Protein AF-C5LSG4-F1 (afdb_monomer)

Radius of gyration: 31.3 Å; Cα contacts (8 Å, |Δi|>4): 116; chains: 1; bounding box: 95×56×80 Å

Foldseek 3Di:
DPDDDPDPPPPDPPPPPDPPPPQQQQVVLCVAPQRVPDPPGWGWQVVDVQIFIQQWFQDPVRDIHGCVRDVPRDHHTHGSPPDDDDDDPDDDDDPDDDDDDDDDDDDDDDDDDDDDDDDDDDDDDDDDDDD

Mean predicted aligned error: 19.81 Å

Solvent-accessible surface area (backbone atoms only — not comparable to full-atom values): 9249 Å² total; per-residue (Å²): 141,82,76,89,72,78,88,78,85,77,81,77,83,80,79,80,80,77,79,74,80,71,48,58,26,38,59,52,21,64,76,28,69,55,25,54,77,41,96,77,58,31,40,58,39,74,91,42,90,76,34,27,23,45,50,38,27,36,30,93,88,68,50,69,40,23,37,90,68,32,92,85,49,60,64,46,72,36,47,44,81,72,77,80,78,94,84,73,98,72,83,85,84,86,82,84,79,81,88,79,89,83,79,87,82,91,81,80,90,88,78,90,81,91,80,83,82,87,89,84,82,86,82,90,80,89,82,81,91,87,133

Secondary structure (DSSP, 8-state):
-----------------------HHHHHHHHSHHHHTSSS---EETTSSS-EEEEEEE-TTS-EEETTT-TT--SEEEETT--------------------------------------------------

pLDDT: mean 70.99, std 20.94, range [40.97, 97.06]

Sequence (131 aa):
MRSFILSLSALVAILSLVSATEDPCAQMCSYVEGCAKSKFNSYCKTWQSPPVCFGLIKKSDGSICFEPTDADCVGEPIACDEQQPTGVPGTSTMESSTEVPVTTTAGVESSVVLTSPADETSPIAETTLSE

Structure (mmCIF, N/CA/C/O backbone):
data_AF-C5LSG4-F1
#
_entry.id   AF-C5LSG4-F1
#
loop_
_atom_site.group_PDB
_atom_site.id
_atom_site.type_symbol
_atom_site.label_atom_id
_atom_site.label_alt_id
_atom_site.label_comp_id
_atom_site.label_asym_id
_atom_site.label_entity_id
_atom_site.label_seq_id
_atom_site.pdbx_PDB_ins_code
_atom_site.Cartn_x
_atom_site.Cartn_y
_atom_site.Cartn_z
_atom_site.occupancy
_atom_site.B_iso_or_equiv
_atom_site.auth_seq_id
_atom_site.auth_comp_id
_atom_site.auth_asym_id
_atom_site.auth_atom_id
_atom_site.pdbx_PDB_model_num
ATOM 1 N N . MET A 1 1 ? 51.333 -21.885 42.465 1.00 51.00 1 MET A N 1
ATOM 2 C CA . MET A 1 1 ? 50.606 -21.309 41.312 1.00 51.00 1 MET A CA 1
ATOM 3 C C . MET A 1 1 ? 49.940 -22.431 40.530 1.00 51.00 1 MET A C 1
ATOM 5 O O . MET A 1 1 ? 50.573 -23.032 39.676 1.00 51.00 1 MET A O 1
ATOM 9 N N . ARG A 1 2 ? 48.694 -22.775 40.867 1.00 53.78 2 ARG A N 1
ATOM 10 C CA . ARG A 1 2 ? 47.834 -23.614 40.023 1.00 53.78 2 ARG A CA 1
ATOM 11 C C . ARG A 1 2 ? 46.454 -22.973 40.003 1.00 53.78 2 ARG A C 1
ATOM 13 O O . ARG A 1 2 ? 45.628 -23.212 40.869 1.00 53.78 2 ARG A O 1
ATOM 20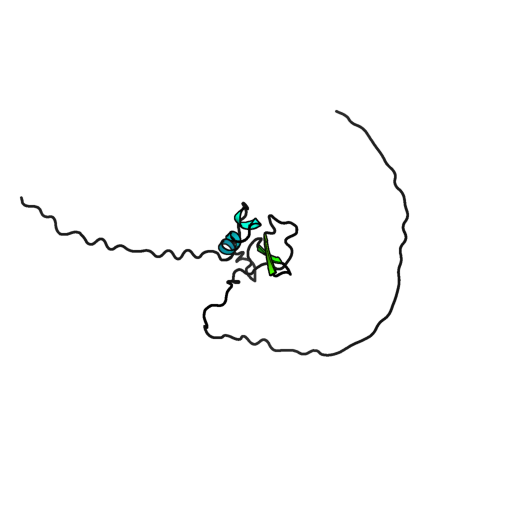 N N . SER A 1 3 ? 46.370 -22.031 39.073 1.00 52.84 3 SER A N 1
ATOM 21 C CA . SER A 1 3 ? 45.210 -21.593 38.309 1.00 52.84 3 SER A CA 1
ATOM 22 C C . SER A 1 3 ? 43.852 -21.667 38.999 1.00 52.84 3 SER A C 1
ATOM 24 O O . SER A 1 3 ? 43.132 -22.657 38.922 1.00 52.84 3 SER A O 1
ATOM 26 N N . PHE A 1 4 ? 43.490 -20.522 39.571 1.00 54.88 4 PHE A N 1
ATOM 27 C CA . PHE A 1 4 ? 42.124 -20.026 39.634 1.00 54.88 4 PHE A CA 1
ATOM 28 C C . PHE A 1 4 ? 41.565 -19.913 38.212 1.00 54.88 4 PHE A C 1
ATOM 30 O O . PHE A 1 4 ? 41.874 -18.947 37.526 1.00 54.88 4 PHE A O 1
ATOM 37 N N . ILE A 1 5 ? 40.756 -20.862 37.751 1.00 56.97 5 ILE A N 1
ATOM 38 C CA . ILE A 1 5 ? 39.801 -20.586 36.669 1.00 56.97 5 ILE A CA 1
ATOM 39 C C . ILE A 1 5 ? 38.501 -21.270 37.064 1.00 56.97 5 ILE A C 1
ATOM 41 O O . ILE A 1 5 ? 38.215 -22.412 36.715 1.00 56.97 5 ILE A O 1
ATOM 45 N N . LEU A 1 6 ? 37.766 -20.552 37.909 1.00 48.09 6 LEU A N 1
ATOM 46 C CA . LEU A 1 6 ? 36.374 -20.818 38.214 1.00 48.09 6 LEU A CA 1
ATOM 47 C C . LEU A 1 6 ? 35.603 -20.916 36.894 1.00 48.09 6 LEU A C 1
ATOM 49 O O . LEU A 1 6 ? 35.700 -20.050 36.028 1.00 48.09 6 LEU A O 1
ATOM 53 N N . SER A 1 7 ? 34.870 -22.014 36.768 1.00 53.59 7 SER A N 1
ATOM 54 C CA . SER A 1 7 ? 33.902 -22.331 35.725 1.00 53.59 7 SER A CA 1
ATOM 55 C C . SER A 1 7 ? 32.920 -21.171 35.497 1.00 53.59 7 SER A C 1
ATOM 57 O O . SER A 1 7 ? 31.918 -21.053 36.197 1.00 53.59 7 SER A O 1
ATOM 59 N N . LEU A 1 8 ? 33.212 -20.320 34.510 1.00 51.66 8 LEU A N 1
ATOM 60 C CA . LEU A 1 8 ? 32.425 -19.146 34.099 1.00 51.66 8 LEU A CA 1
ATOM 61 C C . LEU A 1 8 ? 31.504 -19.430 32.893 1.00 51.66 8 LEU A C 1
ATOM 63 O O . LEU A 1 8 ? 31.141 -18.531 32.141 1.00 51.66 8 LEU A O 1
ATOM 67 N N . SER A 1 9 ? 31.106 -20.683 32.682 1.00 52.84 9 SER A N 1
ATOM 68 C CA . SER A 1 9 ? 30.315 -21.097 31.515 1.00 52.84 9 SER A CA 1
ATOM 69 C C . SER A 1 9 ? 28.804 -21.038 31.776 1.00 52.84 9 SER A C 1
ATOM 71 O O . SER A 1 9 ? 28.107 -22.034 31.628 1.00 52.84 9 SER A O 1
ATOM 73 N N . ALA A 1 10 ? 28.292 -19.870 32.166 1.00 60.56 10 ALA A N 1
ATOM 74 C CA . ALA A 1 10 ? 26.857 -19.580 32.194 1.00 60.56 10 ALA A CA 1
ATOM 75 C C . ALA A 1 10 ? 26.536 -18.496 31.152 1.00 60.56 10 ALA A C 1
ATOM 77 O O . ALA A 1 10 ? 26.245 -17.351 31.485 1.00 60.56 10 ALA A O 1
ATOM 78 N N . LEU A 1 11 ? 26.633 -18.852 29.867 1.00 56.53 11 LEU A N 1
ATOM 79 C CA . LEU A 1 11 ? 26.122 -18.030 28.768 1.00 56.53 11 LEU A CA 1
ATOM 80 C C . LEU A 1 11 ? 24.635 -18.348 28.586 1.00 56.53 11 LEU A C 1
ATOM 82 O O . LEU A 1 11 ? 24.262 -19.294 27.897 1.00 56.53 11 LEU A O 1
ATOM 86 N N . VAL A 1 12 ? 23.786 -17.567 29.253 1.00 62.12 12 VAL A N 1
ATOM 87 C CA . VAL A 1 12 ? 22.336 -17.564 29.035 1.00 62.12 12 VAL A CA 1
ATOM 88 C C . VAL A 1 12 ? 22.073 -16.913 27.677 1.00 62.12 12 VAL A C 1
ATOM 90 O O . VAL A 1 12 ? 22.226 -15.704 27.520 1.00 62.12 12 VAL A O 1
ATOM 93 N N . ALA A 1 13 ? 21.710 -17.719 26.679 1.00 58.75 13 ALA A N 1
ATOM 94 C CA . ALA A 1 13 ? 21.259 -17.234 25.381 1.00 58.75 13 ALA A CA 1
ATOM 95 C C . ALA A 1 13 ? 19.857 -16.622 25.536 1.00 58.75 13 ALA A C 1
ATOM 97 O O . ALA A 1 13 ? 18.853 -17.332 25.554 1.00 58.75 13 ALA A O 1
ATOM 98 N N . ILE A 1 14 ? 19.790 -15.299 25.693 1.00 65.06 14 ILE A N 1
ATOM 99 C CA . ILE A 1 14 ? 18.528 -14.556 25.681 1.00 65.06 14 ILE A CA 1
ATOM 100 C C . ILE A 1 14 ? 18.091 -14.445 24.216 1.00 65.06 14 ILE A C 1
ATOM 102 O O . ILE A 1 14 ? 18.607 -13.625 23.459 1.00 65.06 14 ILE A O 1
ATOM 106 N N . LEU A 1 15 ? 17.178 -15.324 23.802 1.00 56.03 15 LEU A N 1
ATOM 107 C CA . LEU A 1 15 ? 16.561 -15.298 22.479 1.00 56.03 15 LEU A CA 1
ATOM 108 C C . LEU A 1 15 ? 15.473 -14.213 22.480 1.00 56.03 15 LEU A C 1
ATOM 110 O O . LEU A 1 15 ? 14.335 -14.457 22.875 1.00 56.03 15 LEU A O 1
ATOM 114 N N . SER A 1 16 ? 15.830 -12.987 22.100 1.00 53.03 16 SER A N 1
ATOM 115 C CA . SER A 1 16 ? 14.857 -11.910 21.898 1.00 53.03 16 SER A CA 1
ATOM 116 C C . SER A 1 16 ? 14.014 -12.227 20.660 1.00 53.03 16 SER A C 1
ATOM 118 O O . SER A 1 16 ? 14.477 -12.033 19.536 1.00 53.03 16 SER A O 1
ATOM 120 N N . LEU A 1 17 ? 12.786 -12.723 20.845 1.00 55.06 17 LEU A N 1
ATOM 121 C CA . LEU A 1 17 ? 11.805 -12.788 19.762 1.00 55.06 17 LEU A CA 1
ATOM 122 C C . LEU A 1 17 ? 11.393 -11.354 19.408 1.00 55.06 17 LEU A C 1
ATOM 124 O O . LEU A 1 17 ? 10.557 -10.752 20.079 1.00 55.06 17 LEU A O 1
ATOM 128 N N . VAL A 1 18 ? 12.010 -10.790 18.369 1.00 58.28 18 VAL A N 1
ATOM 129 C CA . VAL A 1 18 ? 11.475 -9.609 17.689 1.00 58.28 18 VAL A CA 1
ATOM 130 C C . VAL A 1 18 ? 10.229 -10.073 16.939 1.00 58.28 18 VAL A C 1
ATOM 132 O O . VAL A 1 18 ? 10.310 -10.770 15.930 1.00 58.28 18 VAL A O 1
ATOM 135 N N . SER A 1 19 ? 9.058 -9.729 17.465 1.00 48.88 19 SER A N 1
ATOM 136 C CA . SER A 1 19 ? 7.821 -9.766 16.695 1.00 48.88 19 SER A CA 1
ATOM 137 C C . SER A 1 19 ? 7.907 -8.604 15.714 1.00 48.88 19 SER A C 1
ATOM 139 O O . SER A 1 19 ? 7.574 -7.473 16.063 1.00 48.88 19 SER A O 1
ATOM 141 N N . ALA A 1 20 ? 8.449 -8.843 14.520 1.00 53.25 20 ALA A N 1
ATOM 142 C CA . ALA A 1 20 ? 8.287 -7.898 13.429 1.00 53.25 20 AL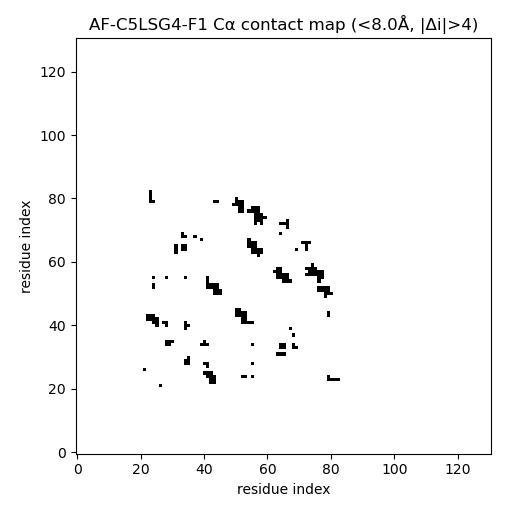A A CA 1
ATOM 143 C C . ALA A 1 20 ? 6.780 -7.807 13.181 1.00 53.25 20 ALA A C 1
ATOM 145 O O . ALA A 1 20 ? 6.177 -8.743 12.665 1.00 53.25 20 ALA A O 1
ATOM 146 N N . THR A 1 21 ? 6.153 -6.728 13.646 1.00 56.28 21 THR A N 1
ATOM 147 C CA . THR A 1 21 ? 4.789 -6.379 13.265 1.00 56.28 21 THR A CA 1
ATOM 148 C C . THR A 1 21 ? 4.850 -6.039 11.785 1.00 56.28 21 THR A C 1
ATOM 150 O O . THR A 1 21 ? 5.109 -4.895 11.412 1.00 56.28 21 THR A O 1
ATOM 153 N N . GLU A 1 22 ? 4.772 -7.060 10.942 1.00 67.19 22 GLU A N 1
ATOM 154 C CA . GLU A 1 22 ? 4.716 -6.871 9.508 1.00 67.19 22 GLU A CA 1
ATOM 155 C C . GLU A 1 22 ? 3.453 -6.077 9.189 1.00 67.19 22 GLU A C 1
ATOM 157 O O . GLU A 1 22 ? 2.348 -6.441 9.591 1.00 67.19 22 GLU A O 1
ATOM 162 N N . ASP A 1 23 ? 3.637 -4.925 8.551 1.00 84.31 23 ASP A N 1
ATOM 163 C CA . ASP A 1 23 ? 2.521 -4.112 8.104 1.00 84.31 23 ASP A CA 1
ATOM 164 C C . ASP A 1 23 ? 1.736 -4.932 7.059 1.00 84.31 23 ASP A C 1
ATOM 166 O O . ASP A 1 23 ? 2.327 -5.385 6.070 1.00 84.31 23 ASP A O 1
ATOM 170 N N . PRO A 1 24 ? 0.430 -5.180 7.270 1.00 87.44 24 PRO A N 1
ATOM 171 C CA . PRO A 1 24 ? -0.353 -6.055 6.399 1.00 87.44 24 PRO A CA 1
ATOM 172 C C . PRO A 1 24 ? -0.410 -5.523 4.962 1.00 87.44 24 PRO A C 1
ATOM 174 O O . PRO A 1 24 ? -0.433 -6.305 4.011 1.00 87.44 24 PRO A O 1
ATOM 177 N N . CYS A 1 25 ? -0.339 -4.202 4.781 1.00 93.62 25 CYS A N 1
ATOM 178 C CA . CYS A 1 25 ? -0.287 -3.583 3.465 1.00 93.62 25 CYS A CA 1
ATOM 179 C C . CYS A 1 25 ? 1.065 -3.834 2.781 1.00 93.62 25 CYS A C 1
ATOM 181 O O . CYS A 1 25 ? 1.095 -4.142 1.591 1.00 93.62 25 CYS A O 1
ATOM 183 N N . ALA A 1 26 ? 2.180 -3.774 3.514 1.00 92.75 26 ALA A N 1
ATOM 184 C CA . ALA A 1 26 ? 3.505 -4.114 2.992 1.00 92.75 26 ALA A CA 1
ATOM 185 C C . ALA A 1 26 ? 3.601 -5.594 2.576 1.00 92.75 26 ALA A C 1
ATOM 187 O O . ALA A 1 26 ? 4.131 -5.905 1.508 1.00 92.75 26 ALA A O 1
ATOM 188 N N . GLN A 1 27 ? 3.034 -6.504 3.375 1.00 91.81 27 GLN A N 1
ATOM 189 C CA . GLN A 1 27 ? 2.909 -7.921 3.014 1.00 91.81 27 GLN A CA 1
ATOM 190 C C . GLN A 1 27 ? 2.092 -8.087 1.729 1.00 91.81 27 GLN A C 1
ATOM 192 O O . GLN A 1 27 ? 2.552 -8.709 0.774 1.00 91.81 27 GLN A O 1
ATOM 197 N N . MET A 1 28 ? 0.913 -7.472 1.652 1.00 92.25 28 MET A N 1
ATOM 198 C CA . MET A 1 28 ? 0.042 -7.556 0.478 1.00 92.25 28 MET A CA 1
ATOM 199 C C . MET A 1 28 ? 0.680 -6.952 -0.780 1.00 92.25 28 MET A C 1
ATOM 201 O O . MET A 1 28 ? 0.565 -7.514 -1.868 1.00 92.25 28 MET A O 1
ATOM 205 N N . CYS A 1 29 ? 1.434 -5.863 -0.626 1.00 95.19 29 CYS A N 1
ATOM 206 C CA . CYS A 1 29 ? 2.200 -5.233 -1.697 1.00 95.19 29 CYS A CA 1
ATOM 207 C C . CYS A 1 29 ? 3.180 -6.200 -2.370 1.00 95.19 29 CYS A C 1
ATOM 209 O O . CYS A 1 29 ? 3.355 -6.131 -3.585 1.00 95.19 29 CYS A O 1
ATOM 211 N N . SER A 1 30 ? 3.780 -7.128 -1.615 1.00 94.12 30 SER A N 1
ATOM 212 C CA . SER A 1 30 ? 4.731 -8.105 -2.162 1.00 94.12 30 SER A CA 1
ATOM 213 C C . SER A 1 30 ? 4.105 -9.064 -3.187 1.00 94.12 30 SER A C 1
ATOM 215 O O . SER A 1 30 ? 4.810 -9.563 -4.064 1.00 94.12 30 SER A O 1
ATOM 217 N N . TYR A 1 31 ? 2.784 -9.266 -3.126 1.00 92.94 31 TYR A N 1
ATOM 218 C CA . TYR A 1 31 ? 2.031 -10.131 -4.039 1.00 92.94 31 TYR A CA 1
ATOM 219 C C . TYR A 1 31 ? 1.392 -9.372 -5.211 1.00 92.94 31 TYR A C 1
ATOM 221 O O . TYR A 1 31 ? 0.944 -9.992 -6.174 1.00 92.94 31 TYR A O 1
ATOM 229 N N . VAL A 1 32 ? 1.357 -8.038 -5.160 1.00 94.06 32 VAL A N 1
ATOM 230 C CA . VAL A 1 32 ? 0.802 -7.193 -6.223 1.00 94.06 32 VAL A CA 1
ATOM 231 C C . VAL A 1 32 ? 1.947 -6.720 -7.108 1.00 94.06 32 VAL A C 1
ATOM 233 O O . VAL A 1 32 ? 2.759 -5.902 -6.683 1.00 94.06 32 VAL A O 1
ATOM 236 N N . GLU A 1 33 ? 2.021 -7.203 -8.353 1.00 91.94 33 GLU A N 1
ATOM 237 C CA . GLU A 1 33 ? 3.164 -6.938 -9.245 1.00 91.94 33 GLU A CA 1
ATOM 238 C C . GLU A 1 33 ? 3.503 -5.446 -9.379 1.00 91.94 33 GLU A C 1
ATOM 240 O O . GLU A 1 33 ? 4.675 -5.065 -9.303 1.00 91.94 33 GLU A O 1
ATOM 245 N N . GLY A 1 34 ? 2.474 -4.607 -9.543 1.00 91.44 34 GLY A N 1
ATOM 246 C CA . GLY A 1 34 ? 2.614 -3.157 -9.662 1.00 91.44 34 GLY A CA 1
ATOM 247 C C . GLY A 1 34 ? 3.114 -2.483 -8.386 1.00 91.44 34 GLY A C 1
ATOM 248 O O . GLY A 1 34 ? 3.704 -1.413 -8.481 1.00 91.44 34 GLY A O 1
ATOM 249 N N . CYS A 1 35 ? 2.933 -3.105 -7.220 1.00 96.19 35 CYS A N 1
ATOM 250 C CA . CYS A 1 35 ? 3.399 -2.602 -5.932 1.00 96.19 35 CYS A CA 1
ATOM 251 C C . CYS A 1 35 ? 4.809 -3.115 -5.609 1.00 96.19 35 CYS A C 1
ATOM 253 O O . CYS A 1 35 ? 5.708 -2.305 -5.371 1.00 96.19 35 CYS A O 1
ATOM 255 N N . ALA A 1 36 ? 5.023 -4.434 -5.704 1.00 94.94 36 ALA A N 1
ATOM 256 C CA . ALA A 1 36 ? 6.279 -5.123 -5.396 1.00 94.94 36 ALA A CA 1
ATOM 257 C C . ALA A 1 36 ? 7.470 -4.629 -6.229 1.00 94.94 36 ALA A C 1
ATOM 259 O O . ALA A 1 36 ? 8.601 -4.591 -5.749 1.00 94.94 36 ALA A O 1
ATOM 260 N N . LYS A 1 37 ? 7.221 -4.248 -7.489 1.00 93.62 37 LYS A N 1
ATOM 261 C CA . LYS A 1 37 ? 8.245 -3.712 -8.402 1.00 93.62 37 LYS A CA 1
ATOM 262 C C . LYS A 1 37 ? 8.337 -2.182 -8.362 1.00 93.62 37 LYS A C 1
ATOM 264 O O . LYS A 1 37 ? 9.171 -1.606 -9.059 1.00 93.62 37 LYS A O 1
ATOM 269 N N . SER A 1 38 ? 7.485 -1.510 -7.584 1.00 92.00 38 SER A N 1
ATOM 270 C CA . SER A 1 38 ? 7.491 -0.051 -7.477 1.00 92.00 38 SER A CA 1
ATOM 271 C C . SER A 1 38 ? 8.482 0.451 -6.431 1.00 92.00 38 SER A C 1
ATOM 273 O O . SER A 1 38 ? 8.851 -0.245 -5.491 1.00 92.00 38 SER A O 1
ATOM 275 N N . LYS A 1 39 ? 8.838 1.732 -6.545 1.00 93.19 39 LYS A N 1
ATOM 276 C CA . LYS A 1 39 ? 9.582 2.461 -5.507 1.00 93.19 39 LYS A CA 1
ATOM 277 C C . LYS A 1 39 ? 8.710 2.950 -4.341 1.00 93.19 39 LYS A C 1
ATOM 279 O O . LYS A 1 39 ? 9.243 3.563 -3.422 1.00 93.19 39 LYS A O 1
ATOM 284 N N . PHE A 1 40 ? 7.389 2.785 -4.422 1.00 90.00 40 PHE A N 1
ATOM 285 C CA . PHE A 1 40 ? 6.442 3.426 -3.508 1.00 90.00 40 PHE A CA 1
ATOM 286 C C . PHE A 1 40 ? 6.100 2.547 -2.299 1.00 90.00 40 PHE A C 1
ATOM 288 O O . PHE A 1 40 ? 5.904 3.090 -1.214 1.00 90.00 40 PHE A O 1
ATOM 295 N N . ASN A 1 41 ? 6.103 1.215 -2.471 1.00 92.69 41 ASN A N 1
ATOM 296 C CA . ASN A 1 41 ? 5.639 0.236 -1.477 1.00 92.69 41 ASN A CA 1
ATOM 297 C C . ASN A 1 41 ? 4.192 0.532 -1.003 1.00 92.69 41 ASN A C 1
ATOM 299 O O . ASN A 1 41 ? 3.552 1.478 -1.462 1.00 92.69 41 ASN A O 1
ATOM 303 N N . SER A 1 42 ? 3.653 -0.277 -0.097 1.00 94.75 42 SER A N 1
ATOM 304 C CA . SER A 1 42 ? 2.405 0.017 0.603 1.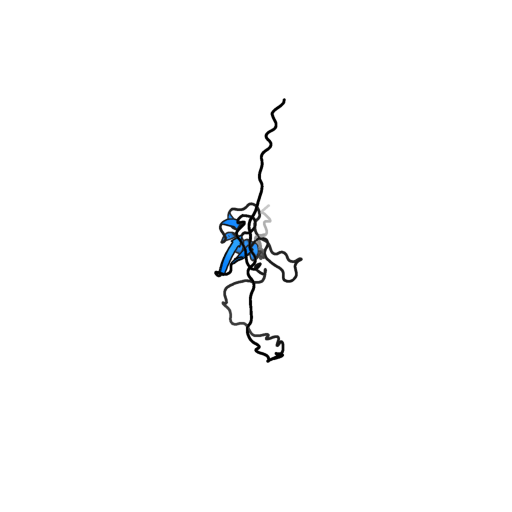00 94.75 42 SER A CA 1
ATOM 305 C C . SER A 1 42 ? 2.625 -0.012 2.109 1.00 94.75 42 SER A C 1
ATOM 307 O O . SER A 1 42 ? 3.534 -0.672 2.609 1.00 94.75 42 SER A O 1
ATOM 309 N N . TYR A 1 43 ? 1.810 0.755 2.819 1.00 94.19 43 TYR A N 1
ATOM 310 C CA . TYR A 1 43 ? 1.812 0.850 4.270 1.00 94.19 43 TYR A CA 1
ATOM 311 C C . TYR A 1 43 ? 0.415 1.241 4.751 1.00 94.19 43 TYR A C 1
ATOM 313 O O . TYR A 1 43 ? -0.367 1.840 3.999 1.00 94.19 43 TYR A O 1
ATOM 321 N N . CYS A 1 44 ? 0.108 0.950 6.010 1.00 95.00 44 CYS A N 1
ATOM 322 C CA . CYS A 1 44 ? -1.145 1.367 6.610 1.00 95.00 44 CYS A CA 1
ATOM 323 C C . CYS A 1 44 ? -1.179 2.876 6.909 1.00 95.00 44 CYS A C 1
ATOM 325 O O . CYS A 1 44 ? -0.390 3.400 7.699 1.00 95.00 44 CYS A O 1
ATOM 327 N N . LYS A 1 45 ? -2.148 3.594 6.330 1.00 94.00 45 LYS A N 1
ATOM 328 C CA . LYS A 1 45 ? -2.428 5.004 6.641 1.00 94.00 45 LYS A CA 1
ATOM 329 C C . LYS A 1 45 ? -3.271 5.096 7.913 1.00 94.00 45 LYS A C 1
ATOM 331 O O . LYS A 1 45 ? -4.459 5.402 7.858 1.00 94.00 45 LYS A O 1
ATOM 336 N N . THR A 1 46 ? -2.645 4.862 9.064 1.00 92.06 46 THR A N 1
ATOM 3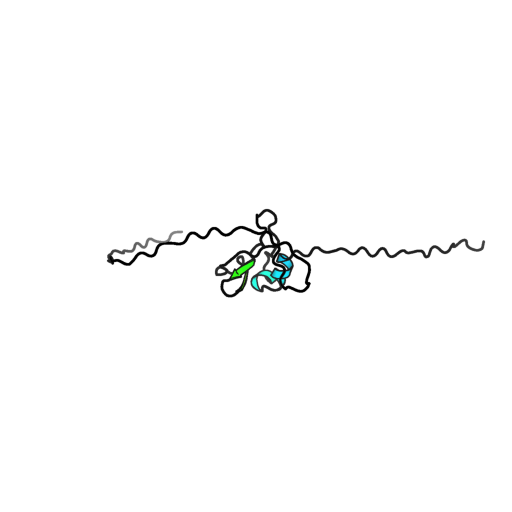37 C CA . THR A 1 46 ? -3.296 4.863 10.393 1.00 92.06 46 THR A CA 1
ATOM 338 C C . THR A 1 46 ? -3.902 6.207 10.806 1.00 92.06 46 THR A C 1
ATOM 340 O O . THR A 1 46 ? -4.679 6.273 11.752 1.00 92.06 46 THR A O 1
ATOM 343 N N . TRP A 1 47 ? -3.566 7.286 10.100 1.00 93.12 47 TRP A N 1
ATOM 344 C CA . TRP A 1 47 ? -4.162 8.610 10.287 1.00 93.12 47 TRP A CA 1
ATOM 345 C C . TRP A 1 47 ? -5.501 8.800 9.555 1.00 93.12 47 TRP A C 1
ATOM 347 O O . TRP A 1 47 ? -6.131 9.843 9.715 1.00 93.12 47 TRP A O 1
ATOM 357 N N . GLN A 1 48 ? -5.928 7.833 8.738 1.00 92.25 48 GLN A N 1
ATOM 358 C CA . GLN A 1 48 ? -7.262 7.795 8.132 1.00 92.25 48 GLN A CA 1
ATOM 359 C C . GLN A 1 48 ? -8.220 6.990 9.026 1.00 92.25 48 GLN A C 1
ATOM 361 O O . GLN A 1 48 ? -7.790 6.085 9.737 1.00 92.25 48 GLN A O 1
ATOM 366 N N . SER A 1 49 ? -9.519 7.299 8.970 1.00 92.19 49 SER A N 1
ATOM 367 C CA . SER A 1 49 ? -10.570 6.533 9.653 1.00 92.19 49 SER A CA 1
ATOM 368 C C . SER A 1 49 ? -11.675 6.159 8.650 1.00 92.19 49 SER A C 1
ATOM 370 O O . SER A 1 49 ? -12.384 7.064 8.199 1.00 92.19 49 SER A O 1
ATOM 372 N N . PRO A 1 50 ? -11.809 4.875 8.258 1.00 91.44 50 PRO A N 1
ATOM 373 C CA . PRO A 1 50 ? -10.986 3.736 8.684 1.00 91.44 50 PRO A CA 1
ATOM 374 C C . PRO A 1 50 ? -9.540 3.808 8.144 1.00 91.44 50 PRO A C 1
ATOM 376 O O . PRO A 1 50 ? -9.289 4.484 7.138 1.00 91.44 50 PRO A O 1
ATOM 379 N N . PRO A 1 51 ? -8.574 3.138 8.799 1.00 94.25 51 PR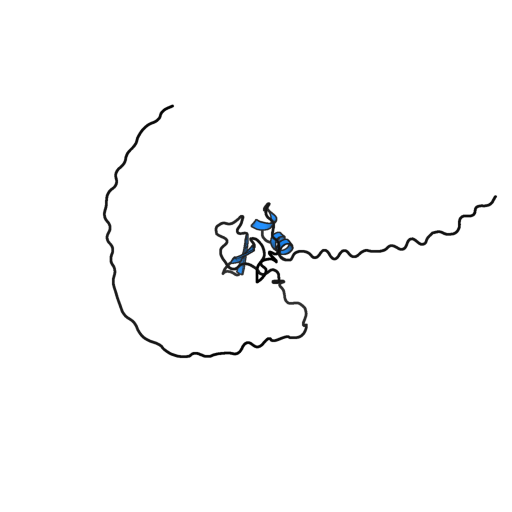O A N 1
ATOM 380 C CA . PRO A 1 51 ? -7.201 3.072 8.317 1.00 94.25 51 PRO A CA 1
ATOM 381 C C . PRO A 1 51 ? -7.132 2.215 7.046 1.00 94.25 51 PRO A C 1
ATOM 383 O O . PRO A 1 51 ? -7.674 1.111 6.995 1.00 94.25 51 PRO A O 1
ATOM 386 N N . VAL A 1 52 ? -6.459 2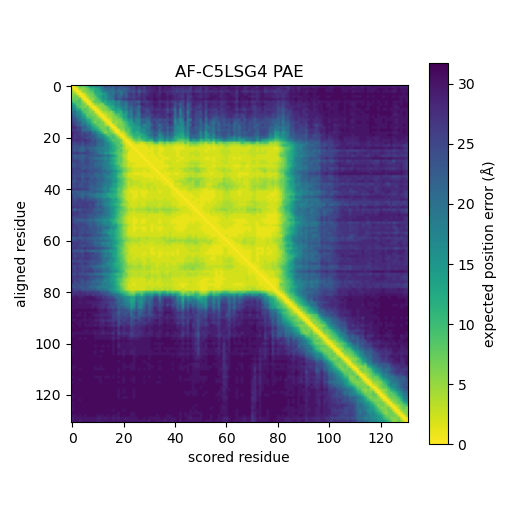.721 6.009 1.00 95.75 52 VAL A N 1
ATOM 387 C CA . VAL A 1 52 ? -6.396 2.075 4.684 1.00 95.75 52 VAL A CA 1
ATOM 388 C C . VAL A 1 52 ? -4.970 1.942 4.167 1.00 95.75 52 VAL A C 1
ATOM 390 O O . VAL A 1 52 ? -4.104 2.763 4.475 1.00 95.75 52 VAL A O 1
ATOM 393 N N . CYS A 1 53 ? -4.729 0.931 3.343 1.00 96.44 53 CYS A N 1
ATOM 394 C CA . CYS A 1 53 ? -3.458 0.700 2.681 1.00 96.44 53 CYS A CA 1
ATOM 395 C C . CYS A 1 53 ? -3.175 1.766 1.619 1.00 96.44 53 CYS A C 1
ATOM 397 O O . CYS A 1 53 ? -4.017 2.094 0.784 1.00 96.44 53 CYS A O 1
ATOM 399 N N . PHE A 1 54 ? -1.960 2.311 1.623 1.00 96.50 54 PHE A N 1
ATOM 400 C CA . PHE A 1 54 ? -1.523 3.238 0.586 1.00 96.50 54 PHE A CA 1
ATOM 401 C C . PHE A 1 54 ? -1.455 2.543 -0.784 1.00 96.50 54 PHE A C 1
ATOM 403 O O . PHE A 1 54 ? -0.742 1.552 -0.945 1.00 96.50 54 PHE A O 1
ATOM 410 N N . GLY A 1 55 ? -2.178 3.075 -1.771 1.00 95.69 55 GLY A N 1
ATOM 411 C CA . GLY A 1 55 ? -2.100 2.682 -3.181 1.00 95.69 55 GLY A CA 1
ATOM 412 C C . GLY A 1 55 ? -2.695 1.318 -3.541 1.00 95.69 55 GLY A C 1
ATOM 413 O O . GLY A 1 55 ? -2.874 1.062 -4.724 1.00 95.69 55 GLY A O 1
ATOM 414 N N . LEU A 1 56 ? -3.014 0.451 -2.574 1.00 96.69 56 LEU A N 1
ATOM 415 C CA . LEU A 1 56 ? -3.656 -0.842 -2.825 1.00 96.69 56 LEU A CA 1
ATOM 416 C C . LEU A 1 56 ? -5.173 -0.669 -2.940 1.00 96.69 56 LEU A C 1
ATOM 418 O O . LEU A 1 56 ? -5.830 -0.239 -1.990 1.00 96.69 56 LEU A O 1
ATOM 422 N N . ILE A 1 57 ? -5.714 -1.035 -4.100 1.00 96.56 57 ILE A N 1
ATOM 423 C CA . ILE A 1 57 ? -7.129 -0.877 -4.441 1.00 96.56 57 ILE A CA 1
ATOM 424 C C . ILE A 1 57 ? -7.705 -2.229 -4.851 1.00 96.56 57 ILE A C 1
ATOM 426 O O . ILE A 1 57 ? -7.105 -2.949 -5.651 1.00 96.56 57 ILE A O 1
ATOM 430 N N . LYS A 1 58 ? -8.888 -2.552 -4.333 1.00 96.00 58 LYS A N 1
ATOM 431 C CA . LYS A 1 58 ? -9.686 -3.708 -4.733 1.00 96.00 58 LYS A CA 1
ATOM 432 C C . LYS A 1 58 ? -10.612 -3.312 -5.881 1.00 96.00 58 LYS A C 1
ATOM 434 O O . LYS A 1 58 ? -11.496 -2.472 -5.711 1.00 96.00 58 LYS A O 1
ATOM 439 N N . LYS A 1 59 ? -10.403 -3.908 -7.055 1.00 95.69 59 LYS A N 1
ATOM 440 C CA . LYS A 1 59 ? -11.253 -3.720 -8.237 1.00 95.69 59 LYS A CA 1
ATOM 441 C C . LYS A 1 59 ? -12.599 -4.432 -8.060 1.00 95.69 59 LYS A C 1
ATOM 443 O O . LYS A 1 59 ? -12.758 -5.305 -7.205 1.00 95.69 59 LYS A O 1
ATOM 448 N N . SER A 1 60 ? -13.567 -4.097 -8.910 1.00 94.56 60 SER A N 1
ATOM 449 C CA . SER A 1 60 ? -14.909 -4.700 -8.901 1.00 94.56 60 SER A CA 1
ATOM 450 C C . SER A 1 60 ? -14.920 -6.202 -9.216 1.00 94.56 60 SER A C 1
ATOM 452 O O . SER A 1 60 ? -15.825 -6.908 -8.778 1.00 94.56 60 SER A O 1
ATOM 454 N N . ASP A 1 61 ? -13.913 -6.709 -9.931 1.00 93.19 61 ASP A N 1
ATOM 455 C CA . ASP A 1 61 ? -13.702 -8.140 -10.182 1.00 93.19 61 ASP A CA 1
ATOM 456 C C . ASP A 1 61 ? -13.045 -8.876 -8.997 1.00 93.19 61 ASP A C 1
ATOM 458 O O . ASP A 1 61 ? -12.896 -10.097 -9.026 1.00 93.19 61 ASP A O 1
ATOM 462 N N . GLY A 1 62 ? -12.670 -8.149 -7.941 1.00 90.81 62 GLY A N 1
ATOM 463 C CA . GLY A 1 62 ? -12.035 -8.684 -6.739 1.00 90.81 62 GLY A CA 1
ATOM 464 C C . GLY A 1 62 ? -10.511 -8.787 -6.817 1.00 90.81 62 GLY A C 1
ATOM 465 O O . GLY A 1 62 ? -9.890 -9.128 -5.809 1.00 90.81 62 GLY A O 1
ATOM 466 N N . SER A 1 63 ? -9.894 -8.478 -7.963 1.00 93.69 63 SER A N 1
ATOM 467 C CA . SER A 1 63 ? -8.439 -8.341 -8.057 1.00 93.69 63 SER A CA 1
ATOM 468 C C . SER A 1 63 ? -7.936 -7.093 -7.329 1.00 93.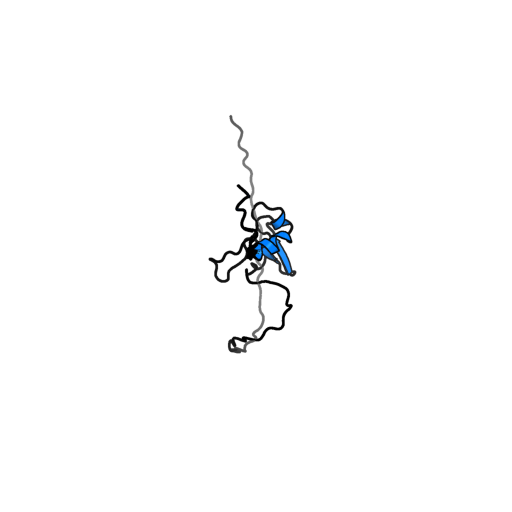69 63 SER A C 1
ATOM 470 O O . SER A 1 63 ? -8.671 -6.131 -7.102 1.00 93.69 63 SER A O 1
ATOM 472 N N . ILE A 1 64 ? -6.658 -7.120 -6.950 1.00 94.62 64 ILE A N 1
ATOM 473 C CA . ILE A 1 64 ? -5.983 -5.998 -6.298 1.00 94.62 64 ILE A CA 1
ATOM 474 C C . ILE A 1 64 ? -5.001 -5.378 -7.285 1.00 94.62 64 ILE A C 1
ATOM 476 O O . ILE A 1 64 ? -4.228 -6.085 -7.934 1.00 94.62 64 ILE A O 1
ATOM 480 N N . CYS A 1 65 ? -5.006 -4.055 -7.370 1.00 95.69 65 CYS A N 1
ATOM 481 C CA . CYS A 1 65 ? -4.058 -3.281 -8.160 1.00 95.69 65 CYS A CA 1
ATOM 482 C C . CYS A 1 65 ? -3.368 -2.213 -7.314 1.00 95.69 65 CYS A C 1
ATOM 484 O O . CYS A 1 65 ? -3.712 -2.001 -6.148 1.00 95.69 65 CYS A O 1
ATOM 486 N N . PHE A 1 66 ? -2.366 -1.562 -7.911 1.00 97.06 66 PHE A N 1
ATOM 487 C CA . PHE A 1 66 ? -1.589 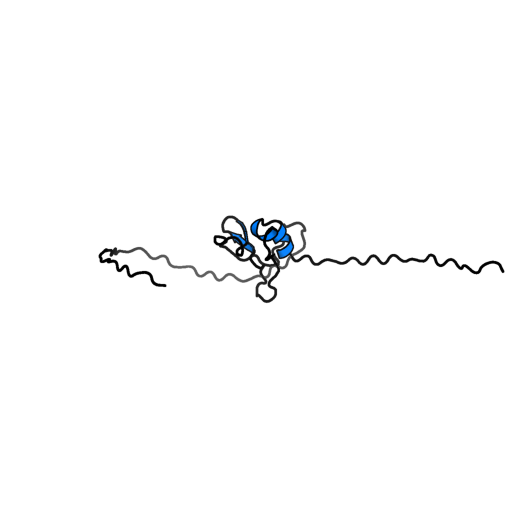-0.517 -7.262 1.00 97.06 66 PHE A CA 1
ATOM 488 C C . PHE A 1 66 ? -1.690 0.808 -8.027 1.00 97.06 66 PHE A C 1
ATOM 490 O O . PHE A 1 66 ? -1.052 0.979 -9.063 1.00 97.06 66 PHE A O 1
ATOM 497 N N . GLU A 1 67 ? -2.474 1.744 -7.495 1.00 96.50 67 GLU A N 1
ATOM 498 C CA . GLU A 1 67 ? -2.800 3.035 -8.125 1.00 96.50 67 GLU A CA 1
ATOM 499 C C . GLU A 1 67 ? -1.562 3.847 -8.557 1.00 96.50 67 GLU A C 1
ATOM 501 O O . GLU A 1 67 ? -1.539 4.332 -9.688 1.00 96.50 67 GLU A O 1
ATOM 506 N N . PRO A 1 68 ? -0.463 3.919 -7.775 1.00 95.38 68 PRO A N 1
ATOM 507 C CA . PRO A 1 68 ? 0.713 4.688 -8.190 1.00 95.38 68 PRO A CA 1
ATOM 508 C C . PRO A 1 68 ? 1.435 4.172 -9.444 1.00 95.38 68 PRO A C 1
ATOM 510 O O . PRO A 1 68 ? 2.292 4.881 -9.977 1.00 95.38 68 PRO A O 1
ATOM 513 N N . THR A 1 69 ? 1.168 2.940 -9.888 1.00 94.81 69 THR A N 1
ATOM 514 C CA . THR A 1 69 ? 1.774 2.362 -11.102 1.00 94.81 69 THR A CA 1
ATOM 515 C C . THR A 1 69 ? 0.762 1.955 -12.171 1.00 94.81 69 THR A C 1
ATOM 517 O O . THR A 1 69 ? 1.178 1.631 -13.282 1.00 94.81 69 THR A O 1
ATOM 520 N N . ASP A 1 70 ? -0.536 2.021 -11.875 1.00 93.31 70 ASP A N 1
ATOM 521 C CA . ASP A 1 70 ? -1.636 1.683 -12.779 1.00 93.31 70 ASP A CA 1
ATOM 522 C C . ASP A 1 70 ? -2.716 2.775 -12.697 1.00 93.31 70 ASP A C 1
ATOM 524 O O . ASP A 1 70 ? -3.441 2.873 -11.709 1.00 93.31 70 ASP A O 1
ATOM 528 N N . ALA A 1 71 ? -2.829 3.599 -13.744 1.00 91.88 71 ALA A N 1
ATOM 529 C CA . ALA A 1 71 ? -3.811 4.685 -13.805 1.00 91.88 71 ALA A CA 1
ATOM 530 C C . ALA A 1 71 ? -5.261 4.181 -13.938 1.00 91.88 71 ALA A C 1
ATOM 532 O O . ALA A 1 71 ? -6.192 4.900 -13.581 1.00 91.88 71 ALA A O 1
ATOM 533 N N . ASP A 1 72 ? -5.448 2.945 -14.408 1.00 93.88 72 ASP A N 1
ATOM 534 C CA . ASP A 1 72 ? -6.753 2.291 -14.534 1.00 93.88 72 ASP A CA 1
ATOM 535 C C . ASP A 1 72 ? -7.110 1.490 -13.263 1.00 93.88 72 ASP A C 1
ATOM 537 O O . ASP A 1 72 ? -8.088 0.735 -13.217 1.00 93.88 72 ASP A O 1
ATOM 541 N N . CYS A 1 73 ? -6.317 1.642 -12.199 1.00 95.06 73 CYS A N 1
ATOM 542 C CA . CYS A 1 73 ? -6.546 1.027 -10.903 1.00 95.06 73 CYS A CA 1
ATOM 543 C C . CYS A 1 73 ? -7.636 1.772 -10.119 1.00 95.06 73 CYS A C 1
ATOM 545 O O . CYS A 1 73 ? -7.364 2.605 -9.257 1.00 95.06 73 CYS A O 1
ATOM 547 N N . VAL A 1 74 ? -8.893 1.460 -10.437 1.00 95.75 74 VAL A N 1
ATOM 548 C CA . VAL A 1 74 ? -10.078 2.089 -9.839 1.00 95.75 74 VAL A CA 1
ATOM 549 C C . VAL A 1 74 ? -10.893 1.062 -9.057 1.00 95.75 74 VAL A C 1
ATOM 551 O O . VAL A 1 74 ? -11.142 -0.046 -9.535 1.00 95.75 74 VAL A O 1
ATOM 554 N N . GLY A 1 75 ? -11.331 1.436 -7.856 1.00 95.44 75 GLY A N 1
ATOM 555 C CA . GLY A 1 75 ? -12.080 0.558 -6.964 1.00 95.44 75 GLY A CA 1
ATOM 556 C C . GLY A 1 75 ? -12.093 1.060 -5.523 1.00 95.44 75 GLY A C 1
ATOM 557 O O . GLY A 1 75 ? -11.987 2.261 -5.273 1.00 95.44 75 GLY A O 1
ATOM 558 N N . GLU A 1 76 ? -12.221 0.133 -4.578 1.00 96.56 76 GLU A N 1
ATOM 559 C CA . GLU A 1 76 ? -12.304 0.435 -3.149 1.00 96.56 76 GLU A CA 1
ATOM 560 C C . GLU A 1 76 ? -10.922 0.356 -2.479 1.00 96.56 76 GLU A C 1
ATOM 562 O O . GLU A 1 76 ? -10.148 -0.561 -2.773 1.00 96.56 76 GLU A O 1
ATOM 567 N N . PRO A 1 77 ? -10.575 1.295 -1.576 1.00 95.19 77 PRO A N 1
ATOM 568 C CA . PRO A 1 77 ? -9.332 1.216 -0.823 1.00 95.19 77 PRO A CA 1
ATOM 569 C C . PRO A 1 77 ? -9.382 0.042 0.155 1.00 95.19 77 PRO A C 1
ATOM 571 O O . PRO A 1 77 ? -10.387 -0.171 0.831 1.00 95.19 77 PRO A O 1
ATOM 574 N N . ILE A 1 78 ? -8.277 -0.689 0.265 1.00 95.19 78 ILE A N 1
ATOM 575 C CA . ILE A 1 78 ? -8.194 -1.835 1.172 1.00 95.19 78 ILE A CA 1
ATOM 576 C C . ILE A 1 78 ? -7.937 -1.351 2.599 1.00 95.19 78 ILE A C 1
ATOM 578 O O . ILE A 1 78 ? -7.033 -0.542 2.825 1.00 95.19 78 ILE A O 1
ATOM 582 N N . ALA A 1 79 ? -8.722 -1.827 3.567 1.00 94.38 79 ALA A N 1
ATOM 583 C CA . ALA A 1 79 ? -8.505 -1.485 4.970 1.00 94.38 79 ALA A CA 1
ATOM 584 C C . ALA A 1 79 ? -7.284 -2.226 5.526 1.00 94.38 79 ALA A C 1
ATOM 586 O O . ALA A 1 79 ? -6.983 -3.351 5.130 1.00 94.38 79 ALA A O 1
ATOM 587 N N . CYS A 1 80 ? -6.579 -1.613 6.475 1.00 90.81 80 CYS A N 1
ATOM 588 C CA . CYS A 1 80 ? -5.387 -2.236 7.053 1.00 90.81 80 CYS A CA 1
ATOM 589 C C . CYS A 1 80 ? -5.693 -3.534 7.811 1.00 90.81 80 CYS A C 1
ATOM 591 O O . CYS A 1 80 ? -4.832 -4.402 7.916 1.00 90.81 80 CYS A O 1
ATOM 593 N N . ASP A 1 81 ? -6.916 -3.668 8.321 1.00 82.75 81 ASP A N 1
ATOM 594 C CA . ASP A 1 81 ? -7.368 -4.837 9.073 1.00 82.75 81 ASP A CA 1
ATOM 595 C C . ASP A 1 81 ? -7.906 -5.962 8.173 1.00 82.75 81 ASP A C 1
ATOM 597 O O . ASP A 1 81 ? -8.320 -7.003 8.684 1.00 82.75 81 ASP A O 1
ATOM 601 N N . GLU A 1 82 ? -7.890 -5.798 6.841 1.00 66.56 82 GLU A N 1
ATOM 602 C CA . GLU A 1 82 ? -8.222 -6.873 5.898 1.00 66.56 82 GLU A CA 1
ATOM 603 C C . GLU A 1 82 ? -7.087 -7.910 5.842 1.00 66.56 82 GLU A C 1
ATOM 605 O O . GLU A 1 82 ? -6.399 -8.093 4.841 1.00 66.56 82 GLU A O 1
ATOM 610 N N . GLN A 1 83 ? -6.889 -8.631 6.946 1.00 49.78 83 GLN A N 1
ATOM 611 C CA . GLN A 1 83 ? -6.243 -9.933 6.909 1.00 49.78 83 GLN A CA 1
ATOM 612 C C . GLN A 1 83 ? -7.244 -10.939 6.331 1.00 49.78 83 GLN A C 1
ATOM 614 O O . GLN A 1 83 ? -8.274 -11.217 6.942 1.00 49.78 83 GLN A O 1
ATOM 619 N N . GLN A 1 84 ? -6.956 -11.529 5.172 1.00 43.53 84 GLN A N 1
ATOM 620 C CA . GLN A 1 84 ? -7.699 -12.694 4.674 1.00 43.53 84 GLN A CA 1
ATOM 621 C C . GLN A 1 84 ? -6.717 -13.867 4.486 1.00 43.53 84 GLN A C 1
ATOM 623 O O . GLN A 1 84 ? -5.634 -13.617 3.957 1.00 43.53 84 GLN A O 1
ATOM 628 N N . PRO A 1 85 ? -7.027 -15.132 4.872 1.00 45.25 85 PRO A N 1
ATOM 629 C CA . PRO A 1 85 ? -8.336 -15.720 5.162 1.00 45.25 85 PRO A CA 1
ATOM 630 C C . PRO A 1 85 ? -8.563 -16.246 6.591 1.00 45.25 85 PRO A C 1
ATOM 632 O O . PRO A 1 85 ? -7.663 -16.657 7.319 1.00 45.25 85 PRO A O 1
ATOM 635 N N . THR A 1 86 ? -9.856 -16.311 6.907 1.00 45.22 86 THR A N 1
ATOM 636 C CA . THR A 1 86 ? -10.542 -17.124 7.913 1.00 45.22 86 THR A CA 1
ATOM 637 C C . THR A 1 86 ? -9.839 -18.453 8.203 1.00 45.22 86 THR A C 1
ATOM 639 O O . THR A 1 86 ? -9.809 -19.353 7.365 1.00 45.22 86 THR A O 1
ATOM 642 N N . GLY A 1 87 ? -9.317 -18.600 9.421 1.00 44.41 87 GLY A N 1
ATOM 643 C CA . GLY A 1 87 ? -8.629 -19.820 9.833 1.00 44.41 87 GLY A CA 1
ATOM 644 C C . GLY A 1 87 ? -8.548 -20.054 11.336 1.00 44.41 87 GLY A C 1
ATOM 645 O O . GLY A 1 87 ? -7.702 -20.832 11.749 1.00 44.41 87 GLY A O 1
ATOM 646 N N . VAL A 1 88 ? -9.386 -19.422 12.170 1.00 40.97 88 VAL A N 1
ATOM 647 C CA . VAL A 1 88 ? -9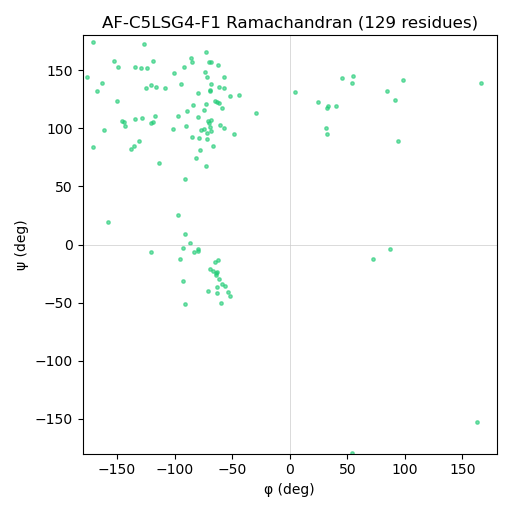.540 -19.818 13.583 1.00 40.97 88 VAL A CA 1
ATOM 648 C C . VAL A 1 88 ? -10.972 -19.510 14.055 1.00 40.97 88 VAL A C 1
ATOM 650 O O . VAL A 1 88 ? -11.395 -18.359 13.955 1.00 40.97 88 VAL A O 1
ATOM 653 N N . PRO A 1 89 ? -11.751 -20.485 14.569 1.00 51.28 89 PRO A N 1
ATOM 654 C CA . PRO A 1 89 ? -13.032 -20.203 15.206 1.00 51.28 89 PRO A CA 1
ATOM 655 C C . PRO A 1 89 ? -12.780 -19.597 16.593 1.00 51.28 89 PRO A C 1
ATOM 657 O O . PRO A 1 89 ? -12.496 -20.307 17.555 1.00 51.28 89 PRO A O 1
ATOM 660 N N . GLY A 1 90 ? -12.865 -18.270 16.684 1.00 46.78 90 GLY A N 1
ATOM 661 C CA . GLY A 1 90 ? -12.762 -17.509 17.927 1.00 46.78 90 GLY A CA 1
ATOM 662 C C . GLY A 1 90 ? -13.902 -16.501 18.051 1.00 46.78 90 GLY A C 1
ATOM 663 O O . GLY A 1 90 ? -13.792 -15.379 17.586 1.00 46.78 90 GLY A O 1
ATOM 664 N N . THR A 1 91 ? -15.006 -16.951 18.643 1.00 43.44 91 THR A N 1
ATOM 665 C CA . THR A 1 91 ? -15.966 -16.209 19.480 1.00 43.44 91 THR A CA 1
ATOM 666 C C . THR A 1 91 ? -16.217 -14.712 19.202 1.00 43.44 91 THR A C 1
ATOM 668 O O . THR A 1 91 ? -15.525 -13.842 19.711 1.00 43.44 91 THR A O 1
ATOM 671 N N . SER A 1 92 ? -17.332 -14.462 18.503 1.00 51.12 92 SER A N 1
ATOM 672 C CA . SER A 1 92 ? -18.393 -13.466 18.760 1.00 51.12 92 SER A CA 1
ATOM 673 C C . SER A 1 92 ? -18.039 -12.123 19.422 1.00 51.12 92 SER A C 1
ATOM 675 O O . SER A 1 92 ? -17.842 -12.052 20.631 1.00 51.12 92 SER A O 1
ATOM 677 N N . THR A 1 93 ? -18.269 -11.030 18.690 1.00 44.44 93 THR A N 1
ATOM 678 C CA . THR A 1 93 ? -19.152 -9.950 19.170 1.00 44.44 93 THR A CA 1
ATOM 679 C C . THR A 1 93 ? -19.938 -9.402 17.981 1.00 44.44 93 THR A C 1
ATOM 681 O O . THR A 1 93 ? -19.416 -8.672 17.147 1.00 44.44 93 THR A O 1
ATOM 684 N N . MET A 1 94 ? -21.201 -9.820 17.889 1.00 58.47 94 MET A N 1
ATOM 685 C CA . MET A 1 94 ? -22.222 -9.154 17.088 1.00 58.47 94 MET A CA 1
ATOM 686 C C . MET A 1 94 ? -22.508 -7.801 17.744 1.00 58.47 94 MET A C 1
ATOM 688 O O . MET A 1 94 ? -23.142 -7.773 18.800 1.00 58.47 94 MET A O 1
ATOM 692 N N . GLU A 1 95 ? -22.071 -6.693 17.148 1.00 58.75 95 GLU A N 1
ATOM 693 C CA . GLU A 1 95 ? -22.690 -5.404 17.449 1.00 58.75 95 GLU A CA 1
ATOM 694 C C . GLU A 1 95 ? -23.847 -5.187 16.474 1.00 58.75 95 GLU A C 1
ATOM 696 O O . GLU A 1 95 ? -23.693 -4.924 15.283 1.00 58.75 95 GLU A O 1
ATOM 701 N N . SER A 1 96 ? -25.027 -5.422 17.032 1.00 51.81 96 SER A N 1
ATOM 702 C CA . SER A 1 96 ? -26.346 -5.207 16.466 1.00 51.81 96 SER A CA 1
ATOM 703 C C . SER A 1 96 ? -26.541 -3.735 16.096 1.00 51.81 96 SER A C 1
ATOM 705 O O . SER A 1 96 ? -26.599 -2.895 16.992 1.00 51.81 96 SER A O 1
ATOM 707 N N . SER A 1 97 ? -26.750 -3.429 14.811 1.00 51.44 97 SER A N 1
ATOM 708 C CA . SER A 1 97 ? -27.368 -2.163 14.406 1.00 51.44 97 SER A CA 1
ATOM 709 C C . SER A 1 97 ? -28.689 -2.429 13.692 1.00 51.44 97 SER A C 1
ATOM 711 O O . SER A 1 97 ? -28.758 -3.015 12.614 1.00 51.44 97 SER A O 1
ATOM 713 N N . THR A 1 98 ? -29.726 -2.038 14.418 1.00 57.81 98 THR A N 1
ATOM 714 C CA . THR A 1 98 ? -31.162 -2.094 14.182 1.00 57.81 98 THR A CA 1
ATOM 715 C C . THR A 1 98 ? -31.592 -1.683 12.772 1.00 57.81 98 THR A C 1
ATOM 717 O O . THR A 1 98 ? -31.289 -0.588 12.302 1.00 57.81 98 THR A O 1
ATOM 720 N N . GLU A 1 99 ? -32.389 -2.551 12.147 1.00 51.91 99 GLU A N 1
ATOM 721 C CA . GLU A 1 99 ? -33.185 -2.275 10.952 1.00 51.91 99 GLU A CA 1
ATOM 722 C C . GLU A 1 99 ? -34.149 -1.097 11.174 1.00 51.91 99 GLU A C 1
ATOM 724 O O . GLU A 1 99 ? -34.900 -1.063 12.150 1.00 51.91 99 GLU A O 1
ATOM 729 N N . VAL A 1 100 ? -34.217 -0.183 10.205 1.00 57.75 100 VAL A N 1
ATOM 730 C CA . VAL A 1 100 ? -35.425 0.615 9.966 1.00 57.75 100 VAL A CA 1
ATOM 731 C C . VAL A 1 100 ? -35.895 0.294 8.547 1.00 57.75 100 VAL A C 1
ATOM 733 O O . VAL A 1 100 ? -35.266 0.740 7.587 1.00 57.75 100 VAL A O 1
ATOM 736 N N . PRO A 1 101 ? -36.975 -0.486 8.368 1.00 49.62 101 PRO A N 1
ATOM 737 C CA . PRO A 1 101 ? -37.549 -0.696 7.053 1.00 49.62 101 PRO A CA 1
ATOM 738 C C . PRO A 1 101 ? -38.407 0.523 6.701 1.00 49.62 101 PRO A C 1
ATOM 740 O O . PRO A 1 101 ? -39.485 0.716 7.261 1.00 49.62 101 PRO A O 1
ATOM 743 N N . VAL A 1 102 ? -37.963 1.341 5.746 1.00 46.16 102 VAL A N 1
ATOM 744 C CA . VAL A 1 102 ? -38.866 2.264 5.044 1.00 46.16 102 VAL A CA 1
ATOM 745 C C . VAL A 1 102 ? -39.188 1.652 3.690 1.00 46.16 102 VAL A C 1
ATOM 747 O O . VAL A 1 102 ? -38.405 1.690 2.746 1.00 46.16 102 VAL A O 1
ATOM 750 N N . THR A 1 103 ? -40.361 1.028 3.642 1.00 47.19 103 THR A N 1
ATOM 751 C CA . THR A 1 103 ? -41.030 0.574 2.421 1.00 47.19 103 THR A CA 1
ATOM 752 C C . THR A 1 103 ? -41.838 1.725 1.813 1.00 47.19 103 THR A C 1
ATOM 754 O O . THR A 1 103 ? -42.339 2.581 2.545 1.00 47.19 103 THR A O 1
ATOM 757 N N . THR A 1 104 ? -42.092 1.620 0.500 1.00 51.00 104 THR A N 1
ATOM 758 C CA . THR A 1 104 ? -43.044 2.374 -0.361 1.00 51.00 104 THR A CA 1
ATOM 759 C C . THR A 1 104 ? -42.415 3.626 -1.001 1.00 51.00 104 THR A C 1
ATOM 761 O O . THR A 1 104 ? -41.890 4.481 -0.306 1.00 51.00 104 THR A O 1
ATOM 764 N N . THR A 1 105 ? -42.408 3.832 -2.325 1.00 58.53 105 THR A N 1
ATOM 765 C CA . THR A 1 105 ? -43.523 3.673 -3.275 1.00 58.53 105 THR A CA 1
ATOM 766 C C . THR A 1 105 ? -43.015 3.589 -4.722 1.00 58.53 105 THR A C 1
ATOM 768 O O . THR A 1 105 ? -42.130 4.343 -5.116 1.00 58.53 105 THR A O 1
ATOM 771 N N . ALA A 1 106 ? -43.604 2.688 -5.512 1.00 55.22 106 ALA A N 1
ATOM 772 C CA . ALA A 1 106 ? -43.456 2.606 -6.963 1.00 55.22 106 ALA A CA 1
ATOM 773 C C . ALA A 1 106 ? -44.193 3.758 -7.671 1.00 55.22 106 ALA A C 1
ATOM 775 O O . ALA A 1 106 ? -45.295 4.118 -7.266 1.00 55.22 106 ALA A O 1
ATOM 776 N N . GLY A 1 107 ? -43.640 4.284 -8.767 1.00 45.94 107 GLY A N 1
ATOM 777 C CA . GLY A 1 107 ? -44.321 5.307 -9.561 1.00 45.94 107 GLY A CA 1
ATOM 778 C C . GLY A 1 107 ? -43.642 5.626 -10.892 1.00 45.94 107 GLY A C 1
ATOM 779 O O . GLY A 1 107 ? -42.864 6.564 -10.957 1.00 45.94 107 GLY A O 1
ATOM 780 N N . VAL A 1 108 ? -43.952 4.805 -11.902 1.00 47.28 108 VAL A N 1
ATOM 781 C CA . VAL A 1 108 ? -44.181 5.121 -13.332 1.00 47.28 108 VAL A CA 1
ATOM 782 C C . VAL A 1 108 ? -43.400 6.258 -14.029 1.00 47.28 108 VAL A C 1
ATOM 784 O O . VAL A 1 108 ? -43.569 7.428 -13.724 1.00 47.28 108 VAL A O 1
ATOM 787 N N . GLU A 1 109 ? -42.641 5.848 -15.056 1.00 52.25 109 GLU A N 1
ATOM 788 C CA . GLU A 1 109 ? -42.782 6.198 -16.490 1.00 52.25 109 GLU A CA 1
ATOM 789 C C . GLU A 1 109 ? -43.029 7.662 -16.940 1.00 52.25 109 GLU A C 1
ATOM 791 O O . GLU A 1 109 ? -43.870 8.369 -16.402 1.00 52.25 109 GLU A O 1
ATOM 796 N N . SER A 1 110 ? -42.404 8.001 -18.084 1.00 47.47 110 SER A N 1
ATOM 797 C CA . SER A 1 110 ? -42.526 9.190 -18.964 1.00 47.47 110 SER A CA 1
ATOM 798 C C . SER A 1 110 ? -41.480 10.290 -18.782 1.00 47.47 110 SER A C 1
ATOM 800 O O . SER A 1 110 ? -41.147 10.663 -17.670 1.00 47.47 110 SER A O 1
ATOM 802 N N . SER A 1 111 ? -40.977 10.955 -19.825 1.00 53.25 111 SER A N 1
ATOM 803 C CA . SER A 1 111 ? -40.959 10.761 -21.287 1.00 53.25 111 SER A CA 1
ATOM 804 C C . SER A 1 111 ? -40.090 11.902 -21.846 1.00 53.25 111 SER A C 1
ATOM 806 O O . SER A 1 111 ? -40.219 13.009 -21.341 1.00 53.25 111 SER A O 1
ATOM 808 N N . VAL A 1 112 ? -39.310 11.628 -22.907 1.00 51.66 112 VAL A N 1
ATOM 809 C CA . VAL A 1 112 ? -38.733 12.552 -23.925 1.00 51.66 112 VAL A CA 1
ATOM 810 C C . VAL A 1 112 ? -37.889 13.754 -23.420 1.00 51.66 112 VAL A C 1
ATOM 812 O O . VAL A 1 112 ? -38.191 14.406 -22.439 1.00 51.66 112 VAL A O 1
ATOM 815 N N . VAL A 1 113 ? -36.764 14.132 -24.028 1.00 46.78 113 VAL A N 1
ATOM 816 C CA . VAL A 1 113 ? -36.642 14.693 -25.381 1.00 46.78 113 VAL A CA 1
ATOM 817 C C . VAL A 1 113 ? -35.157 14.691 -25.777 1.00 46.78 113 VAL A C 1
ATOM 819 O O . VAL A 1 113 ? -34.300 15.147 -25.023 1.00 46.78 113 VAL A O 1
ATOM 822 N N . LEU A 1 114 ? -34.879 14.195 -26.986 1.00 51.56 114 LEU A N 1
ATOM 823 C CA . LEU A 1 114 ? -33.655 14.460 -27.741 1.00 51.56 114 LEU A CA 1
ATOM 824 C C . LEU A 1 114 ? -33.527 15.956 -28.044 1.00 51.56 114 LEU A C 1
ATOM 826 O O . LEU A 1 114 ? -34.443 16.517 -28.643 1.00 51.56 114 LEU A O 1
ATOM 830 N N . THR A 1 115 ? -32.331 16.514 -27.861 1.00 44.53 115 THR A N 1
ATOM 831 C CA . THR A 1 115 ? -31.876 17.605 -28.732 1.00 44.53 115 THR A CA 1
ATOM 832 C C . THR A 1 115 ? -30.372 17.495 -28.992 1.00 44.53 115 THR A C 1
ATOM 834 O O . THR A 1 115 ? -29.550 17.782 -28.129 1.00 44.53 115 THR A O 1
ATOM 837 N N . SER A 1 116 ? -30.027 17.055 -30.203 1.00 52.25 116 SER A N 1
ATOM 838 C CA . SER A 1 116 ? -28.820 17.459 -30.943 1.00 52.25 116 SER A CA 1
ATOM 839 C C . SER A 1 116 ? -29.282 18.511 -31.970 1.00 52.25 116 SER A C 1
ATOM 841 O O . SER A 1 116 ? -30.458 18.454 -32.351 1.00 52.25 116 SER A O 1
ATOM 843 N N . PRO A 1 117 ? -28.474 19.520 -32.343 1.00 53.62 117 PRO A N 1
ATOM 844 C CA . PRO A 1 117 ? -27.403 19.406 -33.356 1.00 53.62 117 PRO A CA 1
ATOM 845 C C . PRO A 1 117 ? -26.092 20.075 -32.864 1.00 53.62 117 PRO A C 1
ATOM 847 O O . PRO A 1 117 ? -26.120 20.830 -31.898 1.00 53.62 117 PRO A O 1
ATOM 850 N N . ALA A 1 118 ? -24.884 19.683 -33.284 1.00 49.97 118 ALA A N 1
ATOM 851 C CA . ALA A 1 118 ? -24.222 19.916 -34.581 1.00 49.97 118 ALA A CA 1
ATOM 852 C C . ALA A 1 118 ? -24.121 21.405 -34.986 1.00 49.97 118 ALA A C 1
ATOM 854 O O . ALA A 1 118 ? -25.053 22.162 -34.735 1.00 49.97 118 ALA A O 1
ATOM 855 N N . ASP A 1 119 ? -23.002 21.737 -35.649 1.00 44.22 119 ASP A N 1
ATOM 856 C CA . ASP A 1 119 ? -22.562 23.029 -36.225 1.00 44.22 119 ASP A CA 1
ATOM 857 C C . ASP A 1 119 ? -21.859 24.032 -35.285 1.00 44.22 119 ASP A C 1
ATOM 859 O O . ASP A 1 119 ? -22.347 24.337 -34.207 1.00 44.22 119 ASP A O 1
ATOM 863 N N . GLU A 1 120 ? -20.720 24.652 -35.616 1.00 50.78 120 GLU A N 1
ATOM 864 C CA . GLU A 1 120 ? -19.839 24.606 -36.794 1.00 50.78 120 GLU A CA 1
ATOM 865 C C . GLU A 1 120 ? -18.544 25.397 -36.454 1.00 50.78 120 GLU A C 1
ATOM 867 O O . GLU A 1 120 ? -18.493 26.108 -35.452 1.00 50.78 120 GLU A O 1
ATOM 872 N N . THR A 1 121 ? -17.563 25.373 -37.366 1.00 54.69 121 THR A N 1
ATOM 873 C CA . THR A 1 121 ? -16.494 26.386 -37.555 1.00 54.69 121 THR A CA 1
ATOM 874 C C . THR A 1 121 ? -15.134 26.179 -36.853 1.00 54.69 121 THR A C 1
ATOM 876 O O . THR A 1 121 ? -14.828 26.708 -35.788 1.00 54.69 121 THR A O 1
ATOM 879 N N . SER A 1 122 ? -14.255 25.474 -37.578 1.00 53.62 122 SER A N 1
ATOM 880 C CA . SER A 1 122 ? -12.822 25.807 -37.758 1.00 53.62 122 SER A CA 1
ATOM 881 C C . SER A 1 122 ? -12.677 27.173 -38.466 1.00 53.62 122 SER A C 1
ATOM 883 O O . SER A 1 122 ? -13.582 27.496 -39.234 1.00 53.62 122 SER A O 1
ATOM 885 N N . PRO A 1 123 ? -11.579 27.957 -38.324 1.00 53.56 123 PRO A N 1
ATOM 886 C CA . PRO A 1 123 ? -10.274 27.545 -38.865 1.00 53.56 123 PRO A CA 1
ATOM 887 C C . PRO A 1 123 ? -9.000 28.022 -38.121 1.00 53.56 123 PRO A C 1
ATOM 889 O O . PRO A 1 123 ? -8.951 29.069 -37.488 1.00 53.56 123 PRO A O 1
ATOM 892 N N . ILE A 1 124 ? -7.953 27.203 -38.276 1.00 52.69 124 ILE A N 1
ATOM 893 C CA . ILE A 1 124 ? -6.552 27.506 -38.637 1.00 52.69 124 ILE A CA 1
ATOM 894 C C . ILE A 1 124 ? -6.008 28.919 -38.326 1.00 52.69 124 ILE A C 1
ATOM 896 O O . ILE A 1 124 ? -6.422 29.903 -38.934 1.00 52.69 124 ILE A O 1
ATOM 900 N N . ALA A 1 125 ? -4.921 28.971 -37.549 1.00 51.91 125 ALA A N 1
ATOM 901 C CA . ALA A 1 125 ? -3.841 29.938 -37.758 1.00 51.91 125 ALA A CA 1
ATOM 902 C C . ALA A 1 125 ? -2.481 29.313 -37.387 1.00 51.91 125 ALA A C 1
ATOM 904 O O . ALA A 1 125 ? -2.160 29.123 -36.215 1.00 51.91 125 ALA A O 1
ATOM 905 N N . GLU A 1 126 ? -1.693 28.985 -38.414 1.00 52.97 126 GLU A N 1
ATOM 906 C CA . GLU A 1 126 ? -0.227 28.936 -38.353 1.00 52.97 126 GLU A CA 1
ATOM 907 C C . GLU A 1 126 ? 0.323 30.298 -37.912 1.00 52.97 126 GLU A C 1
ATOM 909 O O . GLU A 1 126 ? -0.191 31.315 -38.372 1.00 52.97 126 GLU A O 1
ATOM 914 N N . THR A 1 127 ? 1.409 30.335 -37.130 1.00 52.94 127 THR A N 1
ATOM 915 C CA . THR A 1 127 ? 2.414 31.423 -37.146 1.00 52.94 127 THR A CA 1
ATOM 916 C C . THR A 1 127 ? 3.729 30.938 -36.502 1.00 52.94 127 THR A C 1
ATOM 918 O O . THR A 1 127 ? 3.854 30.843 -35.287 1.00 52.94 127 THR A O 1
ATOM 921 N N . THR A 1 128 ? 4.667 30.555 -37.377 1.00 53.94 128 THR A N 1
ATOM 922 C CA . THR A 1 128 ? 6.121 30.851 -37.420 1.00 53.94 128 THR A CA 1
ATOM 923 C C . THR A 1 128 ? 7.013 30.881 -36.160 1.00 53.94 128 THR A C 1
ATOM 925 O O . THR A 1 128 ? 6.916 31.767 -35.318 1.00 53.94 128 THR A O 1
ATOM 928 N N . LEU A 1 129 ? 8.005 29.978 -36.187 1.00 56.94 129 LEU A N 1
ATOM 929 C CA . LEU A 1 129 ? 9.469 30.157 -36.033 1.00 56.94 129 LEU A CA 1
ATOM 930 C C . LEU A 1 129 ? 10.030 31.563 -35.704 1.00 56.94 129 LEU A C 1
ATOM 932 O O . LEU A 1 129 ? 9.760 32.502 -36.450 1.00 56.94 129 LEU A O 1
ATOM 936 N N . SER A 1 130 ? 10.919 31.633 -34.697 1.00 55.03 130 SER A N 1
ATOM 937 C CA . SER A 1 130 ? 12.198 32.400 -34.546 1.00 55.03 130 SER A CA 1
ATOM 938 C C . SER A 1 130 ? 12.575 32.354 -33.048 1.00 55.03 130 SER A C 1
ATOM 940 O O . SER A 1 130 ? 11.668 32.465 -32.232 1.00 55.03 130 SER A O 1
ATOM 942 N N . GLU A 1 131 ? 13.792 32.184 -32.533 1.00 51.16 131 GLU A N 1
ATOM 943 C CA . GLU A 1 131 ? 15.193 32.086 -32.974 1.00 51.16 131 GLU A CA 1
ATOM 944 C C . GLU A 1 131 ? 15.923 31.230 -31.912 1.00 51.16 131 GLU A C 1
ATOM 946 O O . GLU A 1 131 ? 15.494 31.285 -30.732 1.00 51.16 131 GLU A O 1
#

Organism: Perkinsus marinus (strain ATCC 50983 / TXsc) (NCBI:txid423536)